Protein AF-A0A7S2KUN4-F1 (afdb_monomer_lite)

Sequence (134 aa):
MDRGLGSWAGMKSATEQLDQNDPHFRQQDFVPSHGACYWVCAYANCQHAVSAAVTKDPTETSFYRAISLSEGTVSVVDSGGVCFTRVWCCFEIYTSLMDQAPKRGYKYDVYTARSSMFGPAIGLVDGLSVYDQR

Organism: NCBI:txid1333877

Radius of gyration: 17.91 Å; chains: 1; bounding box: 51×46×32 Å

Secondary structure (DSSP, 8-state):
--------TT---HHHHHTTS-TT--S-SS---TTPPEEE-SS-S-GGGHHHH--SSGGGSHHHHHHHHSSEEEEE--TT-GGGGSHHHHHHHHIIIIIIHHHH--EEEEEEE-SSTTPPEEEE-SS--TT---

Structure (mmCIF, N/CA/C/O backbone):
data_AF-A0A7S2KUN4-F1
#
_entry.id   AF-A0A7S2KUN4-F1
#
loop_
_atom_site.group_PDB
_atom_site.id
_atom_site.type_symbol
_atom_site.label_atom_id
_atom_site.label_alt_id
_atom_site.label_comp_id
_atom_site.label_asym_id
_atom_site.label_entity_id
_atom_site.label_seq_id
_atom_site.pdbx_PDB_ins_code
_atom_site.Cartn_x
_atom_site.Cartn_y
_atom_site.Cartn_z
_atom_site.occupancy
_atom_site.B_iso_or_equiv
_atom_site.auth_seq_id
_atom_site.auth_comp_id
_atom_site.auth_asym_id
_atom_site.auth_atom_id
_atom_site.pdbx_PDB_model_num
ATOM 1 N N . MET A 1 1 ? 40.771 -21.416 17.721 1.00 37.28 1 MET A N 1
ATOM 2 C CA . MET A 1 1 ? 40.581 -21.205 16.269 1.00 37.28 1 MET A CA 1
ATOM 3 C C . MET A 1 1 ? 39.433 -20.226 16.116 1.00 37.28 1 MET A C 1
ATOM 5 O O . MET A 1 1 ? 38.283 -20.634 15.995 1.00 37.28 1 MET A O 1
ATOM 9 N N . ASP A 1 2 ? 39.766 -18.944 16.246 1.00 30.95 2 ASP A N 1
ATOM 10 C CA . ASP A 1 2 ? 38.830 -17.824 16.196 1.00 30.95 2 ASP A CA 1
ATOM 11 C C . ASP A 1 2 ? 38.357 -17.597 14.761 1.00 30.95 2 ASP A C 1
ATOM 13 O O . ASP A 1 2 ? 39.164 -17.370 13.859 1.00 30.95 2 ASP A O 1
ATOM 17 N N . ARG A 1 3 ? 37.042 -17.659 14.537 1.00 38.00 3 ARG A N 1
ATOM 18 C CA . ARG A 1 3 ? 36.438 -17.132 13.311 1.00 38.00 3 ARG A CA 1
ATOM 19 C C . ARG A 1 3 ? 36.187 -15.652 13.551 1.00 38.00 3 ARG A C 1
ATOM 21 O O . ARG A 1 3 ? 35.365 -15.296 14.390 1.00 38.00 3 ARG A O 1
ATOM 28 N N . GLY A 1 4 ? 36.954 -14.822 12.849 1.00 35.25 4 GLY A N 1
ATOM 29 C CA . GLY A 1 4 ? 36.946 -13.373 12.980 1.00 35.25 4 GLY A CA 1
ATOM 30 C C . GLY A 1 4 ? 35.540 -12.787 12.898 1.00 35.25 4 GLY A C 1
ATOM 31 O O . GLY A 1 4 ? 34.849 -12.922 11.890 1.00 35.25 4 GLY A O 1
ATOM 32 N N . LEU A 1 5 ? 35.155 -12.101 13.972 1.00 40.25 5 LEU A N 1
ATOM 33 C CA . LEU A 1 5 ? 34.113 -11.086 13.968 1.00 40.25 5 LEU A CA 1
ATOM 34 C C . LEU A 1 5 ? 34.586 -9.967 13.034 1.00 40.25 5 LEU A C 1
ATOM 36 O O . LEU A 1 5 ? 35.360 -9.096 13.428 1.00 40.25 5 LEU A O 1
ATOM 40 N N . GLY A 1 6 ? 34.181 -10.047 11.767 1.00 40.28 6 GLY A N 1
ATOM 41 C CA . GLY A 1 6 ? 34.378 -8.976 10.801 1.00 40.28 6 GLY A CA 1
ATOM 42 C C . GLY A 1 6 ? 33.767 -7.691 11.349 1.00 40.28 6 GLY A C 1
ATOM 43 O O . GLY A 1 6 ? 32.596 -7.659 11.718 1.00 40.28 6 GLY A O 1
ATOM 44 N N . SER A 1 7 ? 34.596 -6.659 11.457 1.00 44.69 7 SER A N 1
ATOM 45 C CA . SER A 1 7 ? 34.220 -5.318 11.889 1.00 44.69 7 SER A CA 1
ATOM 46 C C . SER A 1 7 ? 33.064 -4.777 11.041 1.00 44.69 7 SER A C 1
ATOM 48 O O . SER A 1 7 ? 33.206 -4.585 9.836 1.00 44.69 7 SER A O 1
ATOM 50 N N . TRP A 1 8 ? 31.931 -4.489 11.684 1.00 42.84 8 TRP A N 1
ATOM 51 C CA . TRP A 1 8 ? 30.780 -3.804 11.080 1.00 42.84 8 TRP A CA 1
ATOM 52 C C . TRP A 1 8 ? 31.001 -2.284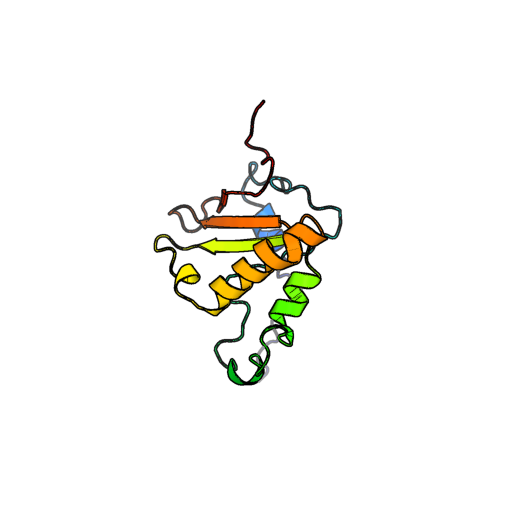 10.961 1.00 42.84 8 TRP A C 1
ATOM 54 O O . TRP A 1 8 ? 30.124 -1.565 10.494 1.00 42.84 8 TRP A O 1
ATOM 64 N N . ALA A 1 9 ? 32.177 -1.776 11.349 1.00 44.19 9 ALA A N 1
ATOM 65 C CA . ALA A 1 9 ? 32.459 -0.343 11.458 1.00 44.19 9 ALA A CA 1
ATOM 66 C C . ALA A 1 9 ? 32.596 0.398 10.110 1.00 44.19 9 ALA A C 1
ATOM 68 O O . ALA A 1 9 ? 32.830 1.602 10.105 1.00 44.19 9 ALA A O 1
ATOM 69 N N . GLY A 1 10 ? 32.477 -0.299 8.974 1.00 43.44 10 GLY A N 1
ATOM 70 C CA . GLY A 1 10 ? 32.593 0.287 7.632 1.00 43.44 10 GLY A CA 1
ATOM 71 C C . GLY A 1 10 ? 31.384 0.060 6.723 1.00 43.44 10 GLY A C 1
ATOM 72 O O . GLY A 1 10 ? 31.431 0.430 5.550 1.00 43.44 10 GLY A O 1
ATOM 73 N N . MET A 1 11 ? 30.314 -0.565 7.223 1.00 34.88 11 MET A N 1
ATOM 74 C CA . MET A 1 11 ? 29.124 -0.827 6.420 1.00 34.88 11 MET A CA 1
ATOM 75 C C . MET A 1 11 ? 28.242 0.422 6.442 1.00 34.88 11 MET A C 1
ATOM 77 O O . MET A 1 11 ? 27.449 0.622 7.359 1.00 34.88 11 MET A O 1
ATOM 81 N N . LYS A 1 12 ? 28.449 1.293 5.448 1.00 38.53 12 LYS A N 1
ATOM 82 C CA . LYS A 1 12 ? 27.579 2.443 5.176 1.00 38.53 12 LYS A CA 1
ATOM 83 C C . LYS A 1 12 ? 26.126 1.976 5.174 1.00 38.53 12 LYS A C 1
ATOM 85 O O . LYS A 1 12 ? 25.828 0.904 4.639 1.00 38.53 12 LYS A O 1
ATOM 90 N N . SER A 1 13 ? 25.239 2.760 5.783 1.00 43.97 13 SER A N 1
ATOM 91 C CA . SER A 1 13 ? 23.810 2.431 5.784 1.00 43.97 13 SER A CA 1
ATOM 92 C C . SER A 1 13 ? 23.318 2.243 4.342 1.00 43.97 13 SER A C 1
ATOM 94 O O . SER A 1 13 ? 23.860 2.858 3.422 1.00 43.97 13 SER A O 1
ATOM 96 N N . ALA A 1 14 ? 22.291 1.416 4.120 1.00 38.47 14 ALA A N 1
ATOM 97 C CA . ALA A 1 14 ? 21.720 1.230 2.779 1.00 38.47 14 ALA A CA 1
ATOM 98 C C . ALA A 1 14 ? 21.353 2.577 2.116 1.00 38.47 14 ALA A C 1
ATOM 100 O O . ALA A 1 14 ? 21.496 2.745 0.910 1.00 38.47 14 ALA A O 1
ATOM 101 N N . THR A 1 15 ? 20.993 3.570 2.931 1.00 40.06 15 THR A N 1
ATOM 102 C CA . THR A 1 15 ? 20.795 4.978 2.567 1.00 40.06 15 THR A CA 1
ATOM 103 C C . THR A 1 15 ? 22.051 5.681 2.037 1.00 40.06 15 THR A C 1
ATOM 105 O O . THR A 1 15 ? 21.972 6.385 1.040 1.00 40.06 15 THR A O 1
ATOM 108 N N . GLU A 1 16 ? 23.224 5.473 2.637 1.00 38.66 16 GLU A N 1
ATOM 109 C CA . GLU A 1 16 ? 24.489 6.105 2.214 1.00 38.66 16 GLU A CA 1
ATOM 110 C C . GLU A 1 16 ? 25.111 5.481 0.955 1.00 38.66 16 GLU A C 1
ATOM 112 O O . GLU A 1 16 ? 25.973 6.099 0.323 1.00 38.66 16 GLU A O 1
ATOM 117 N N . GLN A 1 17 ? 24.746 4.242 0.614 1.00 38.16 17 GLN A N 1
ATOM 118 C CA . GLN A 1 17 ? 25.213 3.586 -0.614 1.00 38.16 17 GLN A CA 1
ATOM 119 C C . GLN A 1 17 ? 24.410 4.021 -1.846 1.00 38.16 17 GLN A C 1
ATOM 121 O O . GLN A 1 17 ? 24.961 4.046 -2.946 1.00 38.16 17 GLN A O 1
ATOM 126 N N . LEU A 1 18 ? 23.144 4.404 -1.660 1.00 39.81 18 LEU A N 1
ATOM 127 C CA . LEU A 1 18 ? 22.279 4.919 -2.725 1.00 39.81 18 LEU A CA 1
ATOM 128 C C . LEU A 1 18 ? 22.633 6.363 -3.124 1.00 39.81 18 LEU A C 1
ATOM 130 O O . LEU A 1 18 ? 22.496 6.723 -4.287 1.00 39.81 18 LEU A O 1
ATOM 134 N N . ASP A 1 19 ? 23.166 7.155 -2.192 1.00 44.00 19 ASP A N 1
ATOM 135 C CA . ASP A 1 19 ? 23.452 8.589 -2.371 1.00 44.00 19 ASP A CA 1
ATOM 136 C C . ASP A 1 19 ? 24.696 8.885 -3.243 1.00 44.00 19 ASP A C 1
ATOM 138 O O . ASP A 1 19 ? 24.883 9.988 -3.747 1.00 44.00 19 ASP A O 1
ATOM 142 N N . GLN A 1 20 ? 25.591 7.906 -3.436 1.00 41.00 20 GLN A N 1
ATOM 143 C CA . GLN A 1 20 ? 26.923 8.147 -4.019 1.00 41.00 20 GLN A CA 1
ATOM 144 C C . GLN A 1 20 ? 27.027 7.993 -5.545 1.00 41.00 20 GLN A C 1
ATOM 146 O O . GLN A 1 20 ? 28.075 8.334 -6.088 1.00 41.00 20 GLN A O 1
ATOM 151 N N . ASN A 1 21 ? 25.997 7.504 -6.249 1.00 38.56 21 ASN A N 1
ATOM 152 C CA . ASN A 1 21 ? 26.135 7.108 -7.662 1.00 38.56 21 ASN A CA 1
ATOM 153 C C . ASN A 1 21 ? 25.170 7.772 -8.663 1.00 38.56 21 ASN A C 1
ATOM 155 O O . ASN A 1 21 ? 25.189 7.381 -9.828 1.00 38.56 21 ASN A O 1
ATOM 159 N N . ASP A 1 22 ? 24.384 8.789 -8.287 1.00 40.81 22 ASP A N 1
ATOM 160 C CA . ASP A 1 22 ? 23.577 9.529 -9.271 1.00 40.81 22 ASP A CA 1
ATOM 161 C C . ASP A 1 22 ? 23.411 11.022 -8.918 1.00 40.81 22 ASP A C 1
ATOM 163 O O . ASP A 1 22 ? 22.753 11.347 -7.930 1.00 40.81 22 ASP A O 1
ATOM 167 N N . PRO A 1 23 ? 23.942 11.965 -9.723 1.00 40.88 23 PRO A N 1
ATOM 168 C CA . PRO A 1 23 ? 23.678 13.392 -9.539 1.00 40.88 23 PRO A CA 1
ATOM 169 C C . PRO A 1 23 ? 22.203 13.796 -9.761 1.00 40.88 23 PRO A C 1
ATOM 171 O O . PRO A 1 23 ? 21.863 14.947 -9.480 1.00 40.88 23 PRO A O 1
ATOM 174 N N . HIS A 1 24 ? 21.333 12.894 -10.240 1.00 42.38 24 HIS A N 1
ATOM 175 C CA . HIS A 1 24 ? 19.887 13.114 -10.383 1.00 42.38 24 HIS A CA 1
ATOM 176 C C . HIS A 1 24 ? 19.062 12.626 -9.191 1.00 42.38 24 HIS A C 1
ATOM 178 O O . HIS A 1 24 ? 17.926 13.066 -9.042 1.00 42.38 24 HIS A O 1
ATOM 184 N N . PHE A 1 25 ? 19.615 11.788 -8.310 1.00 45.47 25 PHE A N 1
ATOM 185 C CA . PHE A 1 25 ? 18.935 11.376 -7.083 1.00 45.47 25 PHE A CA 1
ATOM 186 C C . PHE A 1 25 ? 19.257 12.358 -5.951 1.00 45.47 25 PHE A C 1
ATOM 188 O O . PHE A 1 25 ? 19.891 12.028 -4.954 1.00 45.47 25 PHE A O 1
ATOM 195 N N . ARG A 1 26 ? 18.841 13.620 -6.100 1.00 39.94 26 ARG A N 1
ATOM 196 C CA . ARG A 1 26 ? 18.783 14.525 -4.947 1.00 39.94 26 ARG A CA 1
ATOM 197 C C . ARG A 1 26 ? 17.502 14.225 -4.192 1.00 39.94 26 ARG A C 1
ATOM 199 O O . ARG A 1 26 ? 16.468 14.695 -4.630 1.00 39.94 26 ARG A O 1
ATOM 206 N N . GLN A 1 27 ? 17.619 13.464 -3.104 1.00 42.19 27 GLN A N 1
ATOM 207 C CA . GLN A 1 27 ? 16.878 13.413 -1.822 1.00 42.19 27 GLN A CA 1
ATOM 208 C C . GLN A 1 27 ? 15.495 14.106 -1.625 1.00 42.19 27 GLN A C 1
ATOM 210 O O . GLN A 1 27 ? 15.061 14.242 -0.485 1.00 42.19 27 GLN A O 1
ATOM 215 N N . GLN A 1 28 ? 14.790 14.576 -2.652 1.00 42.97 28 GLN A N 1
ATOM 216 C CA . GLN A 1 28 ? 13.654 15.498 -2.553 1.00 42.97 28 GLN A CA 1
ATOM 217 C C . GLN A 1 28 ? 12.616 15.316 -3.673 1.00 42.97 28 GLN A C 1
ATOM 219 O O . GLN A 1 28 ? 11.881 16.251 -3.971 1.00 42.97 28 GLN A O 1
ATOM 224 N N . ASP A 1 29 ? 12.476 14.120 -4.254 1.00 48.12 29 ASP A N 1
ATOM 225 C CA . ASP A 1 29 ? 11.301 13.803 -5.097 1.00 48.12 29 ASP A CA 1
ATOM 226 C C . ASP A 1 29 ? 9.995 13.782 -4.272 1.00 48.12 29 ASP A C 1
ATOM 228 O O . ASP A 1 29 ? 8.891 13.925 -4.796 1.00 48.12 29 ASP A O 1
ATOM 232 N N . PHE A 1 30 ? 10.158 13.663 -2.954 1.00 46.09 30 PHE A N 1
ATOM 233 C CA . PHE A 1 30 ? 9.176 13.827 -1.902 1.00 46.09 30 PHE A CA 1
ATOM 234 C C . PHE A 1 30 ? 9.818 14.770 -0.870 1.00 46.09 30 PHE A C 1
ATOM 236 O O . PHE A 1 30 ? 10.963 14.534 -0.485 1.00 46.09 30 PHE A O 1
ATOM 243 N N . VAL A 1 31 ? 9.155 15.849 -0.437 1.00 45.69 31 VAL A N 1
ATOM 244 C CA . VAL A 1 31 ? 9.635 16.655 0.704 1.00 45.69 31 VAL A CA 1
ATOM 245 C C . VAL A 1 31 ? 8.866 16.183 1.934 1.00 45.69 31 VAL A C 1
ATOM 247 O O . VAL A 1 31 ? 7.819 16.754 2.248 1.00 45.69 31 VAL A O 1
ATOM 250 N N . PRO A 1 32 ? 9.323 15.118 2.619 1.00 47.19 32 PRO A N 1
ATOM 251 C CA . PRO A 1 32 ? 8.746 14.766 3.897 1.00 47.19 32 PRO A CA 1
ATOM 252 C C . PRO A 1 32 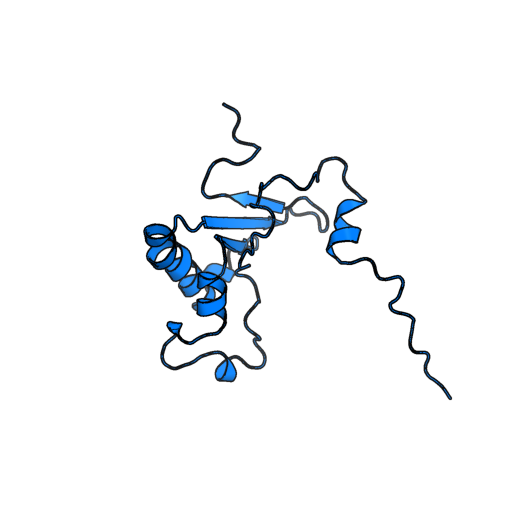? 8.923 15.955 4.837 1.00 47.19 32 PRO A C 1
ATOM 254 O O . PRO A 1 32 ? 9.964 16.622 4.824 1.00 47.19 32 PRO A O 1
ATOM 257 N N . SER A 1 33 ? 7.934 16.206 5.695 1.00 48.44 33 SER A N 1
ATOM 258 C CA . SER A 1 33 ? 8.218 16.986 6.897 1.00 48.44 33 SER A CA 1
ATOM 259 C C . SER A 1 33 ? 9.426 16.323 7.585 1.00 48.44 33 SER A C 1
ATOM 261 O O . SER A 1 33 ? 9.536 15.094 7.567 1.00 48.44 33 SER A O 1
ATOM 263 N N . HIS A 1 34 ? 10.410 17.081 8.080 1.00 41.53 34 HIS A N 1
ATOM 264 C CA . HIS A 1 34 ? 11.583 16.482 8.732 1.00 41.53 34 HIS A CA 1
ATOM 265 C C . HIS A 1 34 ? 11.114 15.505 9.834 1.00 41.53 34 HIS A C 1
ATOM 267 O O . HIS A 1 34 ? 10.662 15.950 10.886 1.00 41.53 34 HIS A O 1
ATOM 273 N N . GLY A 1 35 ? 11.197 14.189 9.583 1.00 53.66 35 GLY A N 1
ATOM 274 C CA . GLY A 1 35 ? 10.665 13.145 10.472 1.00 53.66 35 GLY A CA 1
ATOM 275 C C . GLY A 1 35 ? 9.475 12.316 9.954 1.00 53.66 35 GLY A C 1
ATOM 276 O O . GLY A 1 35 ? 8.947 11.519 10.727 1.00 53.66 35 GLY A O 1
ATOM 277 N N . ALA A 1 36 ? 9.054 12.450 8.692 1.00 62.00 36 ALA A N 1
ATOM 278 C CA . ALA A 1 36 ? 7.958 11.647 8.143 1.00 62.00 36 ALA A CA 1
ATOM 279 C C . ALA A 1 36 ? 8.291 10.148 8.045 1.00 62.00 36 ALA A C 1
ATOM 281 O O . ALA A 1 36 ? 9.254 9.748 7.386 1.00 62.00 36 ALA A O 1
ATOM 282 N N . CYS A 1 37 ? 7.442 9.304 8.632 1.00 76.06 37 CYS A N 1
ATOM 283 C CA . CYS A 1 37 ? 7.516 7.850 8.491 1.00 76.06 37 CYS A CA 1
ATOM 284 C C . CYS A 1 37 ? 6.496 7.372 7.452 1.00 76.06 37 CYS A C 1
ATOM 286 O O . CYS A 1 37 ? 5.297 7.584 7.628 1.00 76.06 37 CYS A O 1
ATOM 288 N N . TYR A 1 38 ? 6.951 6.670 6.414 1.00 83.19 38 TYR A N 1
ATOM 289 C CA . TYR A 1 38 ? 6.083 6.016 5.429 1.00 83.19 38 TYR A CA 1
ATOM 290 C C . TYR A 1 38 ? 5.978 4.522 5.701 1.00 83.19 38 TYR A C 1
ATOM 292 O O . TYR A 1 38 ? 6.956 3.878 6.084 1.00 83.19 38 TYR A O 1
ATOM 300 N N . TRP A 1 39 ? 4.789 3.971 5.481 1.00 88.44 39 TRP A N 1
ATOM 301 C CA . TRP A 1 39 ? 4.581 2.531 5.464 1.00 88.44 39 TRP A CA 1
ATOM 302 C C . TRP A 1 39 ? 4.811 1.998 4.048 1.00 88.44 39 TRP A C 1
ATOM 304 O O . TRP A 1 39 ? 4.195 2.485 3.106 1.00 88.44 39 TRP A O 1
ATOM 314 N N . VAL A 1 40 ? 5.680 1.002 3.868 1.00 86.50 40 VAL A N 1
ATOM 315 C CA . VAL A 1 40 ? 5.944 0.413 2.543 1.00 86.50 40 VAL A CA 1
ATOM 316 C C . VAL A 1 40 ? 5.230 -0.938 2.428 1.00 86.50 40 VAL A C 1
ATOM 318 O O . VAL A 1 40 ? 5.626 -1.921 3.053 1.00 86.50 40 VAL A O 1
ATOM 321 N N . CYS A 1 41 ? 4.189 -0.980 1.591 1.00 69.06 41 CYS A N 1
ATOM 322 C CA . CYS A 1 41 ? 3.230 -2.074 1.368 1.00 69.06 41 CYS A CA 1
ATOM 323 C C . CYS A 1 41 ? 3.804 -3.239 0.532 1.00 69.06 41 CYS A C 1
ATOM 325 O O . CYS A 1 41 ? 3.136 -3.899 -0.264 1.00 69.06 41 CYS A O 1
ATOM 327 N N . ALA A 1 42 ? 5.077 -3.562 0.707 1.00 55.50 42 ALA A N 1
ATOM 328 C CA . ALA A 1 42 ? 5.659 -4.728 0.070 1.00 55.50 42 ALA A CA 1
ATOM 329 C C . ALA A 1 42 ? 6.527 -5.453 1.092 1.00 55.50 42 ALA A C 1
ATOM 331 O O . ALA A 1 42 ? 7.570 -4.960 1.500 1.00 55.50 42 ALA A O 1
ATOM 332 N N . TYR A 1 43 ? 6.089 -6.649 1.490 1.00 55.66 43 TYR A N 1
ATOM 333 C CA . TYR A 1 43 ? 6.876 -7.628 2.257 1.00 55.66 43 TYR A CA 1
ATOM 334 C C . TYR A 1 43 ? 6.997 -7.430 3.779 1.00 55.66 43 TYR A C 1
ATOM 336 O O . TYR A 1 43 ? 7.607 -8.276 4.429 1.00 55.66 43 TYR A O 1
ATOM 344 N N . ALA A 1 44 ? 6.383 -6.408 4.380 1.00 52.62 44 ALA A N 1
ATOM 345 C CA . ALA A 1 44 ? 6.590 -6.104 5.803 1.00 52.62 44 ALA A CA 1
ATOM 346 C C . ALA A 1 44 ? 5.965 -7.112 6.794 1.00 52.62 44 ALA A C 1
ATOM 348 O O . ALA A 1 44 ? 6.374 -7.161 7.955 1.00 52.62 44 ALA A O 1
ATOM 349 N N . ASN A 1 45 ? 5.014 -7.953 6.367 1.00 59.28 45 ASN A N 1
ATOM 350 C CA . ASN A 1 45 ? 4.531 -9.038 7.220 1.00 59.28 45 ASN A CA 1
ATOM 351 C C . ASN A 1 45 ? 5.443 -10.269 7.087 1.00 59.28 45 ASN A C 1
ATOM 353 O O . ASN A 1 45 ? 5.592 -10.814 5.986 1.00 59.28 45 ASN A O 1
ATOM 357 N N . CYS A 1 46 ? 6.020 -10.723 8.204 1.00 63.78 46 CYS A N 1
ATOM 358 C CA . CYS A 1 46 ? 6.878 -11.904 8.264 1.00 63.78 46 CYS A CA 1
ATOM 359 C C . CYS A 1 46 ? 6.103 -13.143 7.792 1.00 63.78 46 CYS A C 1
ATOM 361 O O . CYS A 1 46 ? 5.345 -13.753 8.547 1.00 63.78 46 CYS A O 1
ATOM 363 N N . GLN A 1 47 ? 6.312 -13.541 6.532 1.00 61.03 47 GLN A N 1
ATOM 364 C CA . GLN A 1 47 ? 5.593 -14.671 5.931 1.00 61.03 47 GLN A CA 1
ATOM 365 C C . GLN A 1 47 ? 5.904 -16.007 6.626 1.00 61.03 47 GLN A C 1
ATOM 367 O O . GLN A 1 47 ? 5.133 -16.955 6.522 1.00 61.03 47 GLN A O 1
ATOM 372 N N . HIS A 1 48 ? 7.000 -16.069 7.385 1.00 62.28 48 HIS A N 1
ATOM 373 C CA . HIS A 1 48 ? 7.384 -17.236 8.178 1.00 62.28 48 HIS A CA 1
ATOM 374 C C . HIS A 1 48 ? 6.596 -17.373 9.493 1.00 62.28 48 HIS A C 1
ATOM 376 O O . HIS A 1 48 ? 6.659 -18.427 10.119 1.00 62.28 48 HIS A O 1
ATOM 382 N N . ALA A 1 49 ? 5.856 -16.338 9.914 1.00 66.88 49 ALA A N 1
ATOM 383 C CA . ALA A 1 49 ? 5.113 -16.313 11.178 1.00 66.88 49 ALA A CA 1
ATOM 384 C C . ALA A 1 49 ? 3.761 -15.576 11.064 1.00 66.88 49 ALA A C 1
ATOM 386 O O . ALA A 1 49 ? 3.319 -14.924 12.008 1.00 66.88 49 ALA A O 1
ATOM 387 N N . VAL A 1 50 ? 3.083 -15.687 9.913 1.00 67.19 50 VAL A N 1
ATOM 388 C CA . VAL A 1 50 ? 1.818 -14.976 9.625 1.00 67.19 50 VAL A CA 1
ATOM 389 C C . VAL A 1 50 ? 0.759 -15.215 10.701 1.00 67.19 50 VAL A C 1
ATOM 391 O O . VAL A 1 50 ? 0.073 -14.281 11.099 1.00 67.19 50 VAL A O 1
ATOM 394 N N . SER A 1 51 ? 0.657 -16.439 11.226 1.00 67.94 51 SER A N 1
ATOM 395 C CA . SER A 1 51 ? -0.321 -16.791 12.263 1.00 67.94 51 SER A CA 1
ATOM 396 C C . SER A 1 51 ? -0.100 -16.071 13.596 1.00 67.94 51 SER A C 1
ATOM 398 O O . SER A 1 51 ? -1.030 -15.981 14.386 1.00 67.94 51 SER A O 1
ATOM 400 N N . ALA A 1 52 ? 1.113 -15.575 13.862 1.00 67.94 52 ALA A N 1
ATOM 401 C CA . ALA A 1 52 ? 1.417 -14.778 15.050 1.00 67.94 52 ALA A CA 1
ATOM 402 C C . ALA A 1 52 ? 1.176 -13.274 14.828 1.00 67.94 52 ALA A C 1
ATOM 404 O O . ALA A 1 52 ? 1.059 -12.525 15.793 1.00 67.94 52 ALA A O 1
ATOM 405 N N . ALA A 1 53 ? 1.114 -12.834 13.568 1.00 65.81 53 ALA A N 1
ATOM 406 C CA . ALA A 1 53 ? 0.919 -11.436 13.187 1.00 65.81 53 ALA A CA 1
ATOM 407 C C . ALA A 1 53 ? -0.532 -11.105 12.793 1.00 65.81 53 ALA A C 1
ATOM 409 O O . ALA A 1 53 ? -0.894 -9.932 12.735 1.00 65.81 53 ALA A O 1
ATOM 410 N N . VAL A 1 54 ? -1.348 -12.123 12.503 1.00 73.31 54 VAL A N 1
ATOM 411 C CA . VAL A 1 54 ? -2.743 -11.986 12.070 1.00 73.31 54 VAL A CA 1
ATOM 412 C C . VAL A 1 54 ? -3.682 -12.404 13.198 1.00 73.31 54 VAL A C 1
ATOM 414 O O . VAL A 1 54 ? -3.698 -13.556 13.627 1.00 73.31 54 VAL A O 1
ATOM 417 N N . THR A 1 55 ? -4.481 -11.451 13.657 1.00 76.94 55 THR A N 1
ATOM 418 C CA . THR A 1 55 ? -5.516 -11.600 14.686 1.00 76.94 55 THR A CA 1
ATOM 419 C C . THR A 1 55 ? -6.895 -11.800 14.050 1.00 76.94 55 THR A C 1
ATOM 421 O O . THR A 1 55 ? -7.060 -11.729 12.830 1.00 76.94 55 THR A O 1
ATOM 424 N N . LYS A 1 56 ? -7.916 -12.071 14.877 1.00 82.94 56 LYS A N 1
ATOM 425 C CA . LYS A 1 56 ? -9.310 -12.187 14.413 1.00 82.94 56 LYS A CA 1
ATOM 426 C C . LYS A 1 56 ? -9.839 -10.859 13.864 1.00 82.94 56 LYS A C 1
ATOM 428 O O . LYS A 1 56 ? -10.620 -10.869 12.916 1.00 82.94 56 LYS A O 1
ATOM 433 N N . ASP A 1 57 ? -9.420 -9.748 14.463 1.00 86.62 57 ASP A N 1
ATOM 434 C CA . ASP A 1 57 ? -9.691 -8.400 13.978 1.00 86.62 57 ASP A CA 1
ATOM 435 C C . ASP A 1 57 ? -8.432 -7.835 13.291 1.00 86.62 57 ASP A C 1
ATOM 437 O O . ASP A 1 57 ? -7.436 -7.581 13.974 1.00 86.62 57 ASP A O 1
ATOM 441 N N . PRO A 1 58 ? -8.448 -7.612 11.962 1.00 83.25 58 PRO A N 1
ATOM 442 C CA . PRO A 1 58 ? -7.315 -7.059 11.217 1.00 83.25 58 PRO A CA 1
ATOM 443 C C . PRO A 1 58 ? -6.808 -5.700 11.725 1.00 83.25 58 PRO A C 1
ATOM 445 O O . PRO A 1 58 ? -5.657 -5.348 11.463 1.00 83.25 58 PRO A O 1
ATOM 448 N N . THR A 1 59 ? -7.627 -4.937 12.454 1.00 85.75 59 THR A N 1
ATOM 449 C CA . THR A 1 59 ? -7.234 -3.636 13.018 1.00 85.75 59 THR A CA 1
ATOM 450 C C . THR A 1 59 ? -6.316 -3.756 14.239 1.00 85.75 59 THR A C 1
ATOM 452 O O . THR A 1 59 ? -5.630 -2.802 14.600 1.00 85.75 59 THR A O 1
ATOM 455 N N . GLU A 1 60 ? -6.222 -4.942 14.846 1.00 86.00 60 GLU A N 1
ATOM 456 C CA . GLU A 1 60 ? -5.312 -5.223 15.967 1.00 86.00 60 GLU A CA 1
ATOM 457 C C . GLU A 1 60 ? -3.896 -5.601 15.503 1.00 86.00 60 GLU A C 1
ATOM 459 O O . GLU A 1 60 ? -2.986 -5.799 16.312 1.00 86.00 60 GLU A O 1
ATOM 464 N N . THR A 1 61 ? -3.691 -5.716 14.193 1.00 83.31 61 THR A N 1
ATOM 465 C CA . THR A 1 61 ? -2.414 -6.132 13.617 1.00 83.31 61 THR A CA 1
ATOM 466 C C . THR A 1 61 ? -1.359 -5.028 13.704 1.00 83.31 61 THR A C 1
ATOM 468 O O . THR A 1 61 ? -1.642 -3.825 13.717 1.00 83.31 61 THR A O 1
ATOM 471 N N . SER A 1 62 ? -0.088 -5.432 13.725 1.00 81.56 62 SER A N 1
ATOM 472 C CA . SER A 1 62 ? 1.038 -4.495 13.795 1.00 81.56 62 SER A CA 1
ATOM 473 C C . SER A 1 62 ? 1.126 -3.572 12.577 1.00 81.56 62 SER A C 1
ATOM 475 O O . SER A 1 62 ? 1.517 -2.415 12.727 1.00 81.56 62 SER A O 1
ATOM 477 N N . PHE A 1 63 ? 0.735 -4.048 11.392 1.00 82.25 63 PHE A N 1
ATOM 478 C CA . PHE A 1 63 ? 0.750 -3.246 10.168 1.00 82.25 63 PHE A CA 1
ATOM 479 C C . PHE A 1 63 ? -0.375 -2.206 10.141 1.00 82.25 63 PHE A C 1
ATOM 481 O O . PHE A 1 63 ? -0.114 -1.074 9.748 1.00 82.25 63 PHE A O 1
ATOM 488 N N . TYR A 1 64 ? -1.576 -2.512 10.649 1.00 87.44 64 TYR A N 1
ATOM 489 C CA . TYR A 1 64 ? -2.623 -1.493 10.811 1.00 87.44 64 TYR A CA 1
ATOM 490 C C . TYR A 1 64 ? -2.149 -0.359 11.730 1.00 87.44 64 TYR A C 1
ATOM 492 O O . TYR A 1 64 ? -2.280 0.826 11.413 1.00 87.44 64 TYR A O 1
ATOM 500 N N . ARG A 1 65 ? -1.503 -0.718 12.848 1.00 87.25 65 ARG A N 1
ATOM 501 C CA . ARG A 1 65 ? -0.891 0.267 13.744 1.00 87.25 65 ARG A CA 1
ATOM 502 C C . ARG A 1 65 ? 0.210 1.066 13.045 1.00 87.25 65 ARG A C 1
ATOM 504 O O . ARG A 1 65 ? 0.250 2.282 13.214 1.00 87.25 65 ARG A O 1
ATOM 511 N N . ALA A 1 66 ? 1.083 0.424 12.274 1.00 87.19 66 ALA A N 1
ATOM 512 C CA . ALA A 1 66 ? 2.141 1.117 11.543 1.00 87.19 66 ALA A CA 1
ATOM 513 C C . ALA A 1 66 ? 1.563 2.132 10.545 1.00 87.19 66 ALA A C 1
ATOM 515 O O . ALA A 1 66 ? 1.940 3.299 10.597 1.00 87.19 66 ALA A O 1
ATOM 516 N N . ILE A 1 67 ? 0.564 1.730 9.753 1.00 89.50 67 ILE A N 1
ATOM 517 C CA . ILE A 1 67 ? -0.170 2.616 8.841 1.00 89.50 67 ILE A CA 1
ATOM 518 C C . ILE A 1 67 ? -0.732 3.825 9.594 1.00 89.50 67 ILE A C 1
ATOM 520 O O . ILE A 1 67 ? -0.513 4.952 9.164 1.00 89.50 67 ILE A O 1
ATOM 524 N N . SER A 1 68 ? -1.367 3.622 10.753 1.00 88.12 68 SER A N 1
ATOM 525 C CA . SER A 1 68 ? -1.945 4.721 11.546 1.00 88.12 68 SER A CA 1
ATOM 526 C C . SER A 1 68 ? -0.917 5.725 12.095 1.00 88.12 68 SER A C 1
ATOM 528 O O . SER A 1 68 ? -1.260 6.871 12.393 1.00 88.12 68 SER A O 1
ATOM 530 N N . LEU A 1 69 ? 0.341 5.306 12.255 1.00 87.56 69 LEU A N 1
ATOM 531 C CA . LEU A 1 69 ? 1.430 6.150 12.754 1.00 87.56 69 LEU A CA 1
ATOM 532 C C . LEU A 1 69 ? 2.208 6.837 11.626 1.00 87.56 69 LEU A C 1
ATOM 534 O O . LEU A 1 69 ? 2.905 7.815 11.885 1.00 87.56 69 LEU A O 1
ATOM 538 N N . SER A 1 70 ? 2.088 6.335 10.400 1.00 89.31 70 SER A N 1
ATOM 539 C CA . SER A 1 70 ? 2.734 6.888 9.216 1.00 89.31 70 SER A CA 1
ATOM 540 C C . SER A 1 70 ? 2.027 8.141 8.682 1.00 89.31 70 SER A C 1
ATOM 542 O O . SER A 1 70 ? 0.900 8.459 9.063 1.00 89.31 70 SER A O 1
ATOM 544 N N . GLU A 1 71 ? 2.697 8.859 7.783 1.00 87.19 71 GLU A N 1
ATOM 545 C CA . GLU A 1 71 ? 2.098 9.960 7.008 1.00 87.19 71 GLU A CA 1
ATOM 546 C C . GLU A 1 71 ? 1.422 9.467 5.720 1.00 87.19 71 GLU A C 1
ATOM 548 O O . GLU A 1 71 ? 0.453 10.061 5.241 1.00 87.19 71 GLU A O 1
ATOM 553 N N . GLY A 1 72 ? 1.914 8.356 5.178 1.00 89.50 72 GLY A N 1
ATOM 554 C CA . GLY A 1 72 ? 1.400 7.757 3.961 1.00 89.50 72 GLY A CA 1
ATOM 555 C C . GLY A 1 72 ? 1.855 6.314 3.784 1.00 89.50 72 GLY A C 1
ATOM 556 O O . GLY A 1 72 ? 2.721 5.810 4.508 1.00 89.50 72 GLY A O 1
ATOM 557 N N . THR A 1 73 ? 1.255 5.650 2.804 1.00 91.19 73 THR A N 1
ATOM 558 C CA . THR A 1 73 ? 1.593 4.293 2.380 1.00 91.19 73 THR A CA 1
ATOM 559 C C . THR A 1 73 ? 2.146 4.306 0.962 1.00 91.19 73 THR A C 1
ATOM 561 O O . THR A 1 73 ? 1.594 4.959 0.085 1.00 91.19 73 THR A O 1
ATOM 564 N N . VAL A 1 74 ? 3.204 3.534 0.734 1.00 90.94 74 VAL A N 1
ATOM 565 C CA . VAL A 1 74 ? 3.821 3.326 -0.574 1.00 90.94 74 VAL A CA 1
ATOM 566 C C . VAL A 1 74 ? 3.692 1.862 -0.972 1.00 90.94 74 VAL A C 1
ATOM 568 O O . VAL A 1 74 ? 4.265 0.990 -0.322 1.00 90.94 74 VAL A O 1
ATOM 571 N N . SER A 1 75 ? 2.996 1.570 -2.066 1.00 90.56 75 SER A N 1
ATOM 572 C CA . SER A 1 75 ? 2.959 0.227 -2.653 1.00 90.56 75 SER A CA 1
ATOM 573 C C . SER A 1 75 ? 4.060 0.054 -3.687 1.00 90.56 75 SER A C 1
ATOM 575 O O . SER A 1 75 ? 4.088 0.760 -4.691 1.00 90.56 75 SER A O 1
ATOM 577 N N . VAL A 1 76 ? 4.942 -0.925 -3.477 1.00 88.00 76 VAL A N 1
ATOM 578 C CA . VAL A 1 76 ? 5.947 -1.308 -4.478 1.00 88.00 76 VAL A CA 1
ATOM 579 C C . VAL A 1 76 ? 5.374 -2.415 -5.354 1.00 88.00 76 VAL A C 1
ATOM 581 O O . VAL A 1 76 ? 5.048 -3.497 -4.860 1.00 88.00 76 VAL A O 1
ATOM 584 N N . VAL A 1 77 ? 5.234 -2.140 -6.648 1.00 88.56 77 VAL A N 1
ATOM 585 C CA . VAL A 1 77 ? 4.602 -3.039 -7.619 1.00 88.56 77 VAL A CA 1
ATOM 586 C C . VAL A 1 77 ? 5.640 -3.622 -8.570 1.00 88.56 77 VAL A C 1
ATOM 588 O O . VAL A 1 77 ? 6.537 -2.924 -9.051 1.00 88.56 77 VAL A O 1
ATOM 591 N N . ASP A 1 78 ? 5.512 -4.915 -8.851 1.00 86.81 78 ASP A N 1
ATOM 592 C CA . ASP A 1 78 ? 6.208 -5.546 -9.968 1.00 86.81 78 ASP A CA 1
ATOM 593 C C . ASP A 1 78 ? 5.458 -5.297 -11.287 1.00 86.81 78 ASP A C 1
ATOM 595 O O . ASP A 1 78 ? 4.367 -4.723 -11.313 1.00 86.81 78 ASP A O 1
ATOM 599 N N . SER A 1 79 ? 6.038 -5.745 -12.402 1.00 86.81 79 SER A N 1
ATOM 600 C CA . SER A 1 79 ? 5.429 -5.604 -13.730 1.00 86.81 79 SER A CA 1
ATOM 601 C C . SER A 1 79 ? 4.102 -6.354 -13.888 1.00 86.81 79 SER A C 1
ATOM 603 O O . SER A 1 79 ? 3.354 -6.065 -14.819 1.00 86.81 79 SER A O 1
ATOM 605 N N . GLY A 1 80 ? 3.811 -7.314 -13.005 1.00 88.69 80 GLY A N 1
ATOM 606 C CA . GLY A 1 80 ? 2.566 -8.076 -12.993 1.00 88.69 80 GLY A CA 1
ATOM 607 C C . GLY A 1 80 ? 1.509 -7.523 -12.037 1.00 88.69 80 GLY A C 1
ATOM 608 O O . GLY A 1 80 ? 0.398 -8.046 -12.016 1.00 88.69 80 GLY A O 1
ATOM 609 N N . GLY A 1 81 ? 1.832 -6.507 -11.229 1.00 87.69 81 GLY A N 1
ATOM 610 C CA . GLY A 1 81 ? 0.953 -6.012 -10.171 1.00 87.69 81 GLY A CA 1
ATOM 611 C C . GLY A 1 81 ? 0.578 -7.084 -9.142 1.00 87.69 81 GLY A C 1
ATOM 612 O O . GLY A 1 81 ? -0.509 -7.020 -8.568 1.00 87.69 81 GLY A O 1
ATOM 613 N N . VAL A 1 82 ? 1.440 -8.082 -8.903 1.00 88.6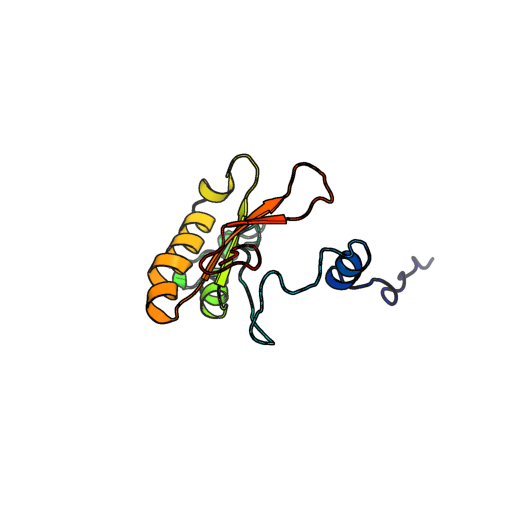2 82 VAL A N 1
ATOM 614 C CA . VAL A 1 82 ? 1.098 -9.280 -8.106 1.00 88.62 82 VAL A CA 1
ATOM 615 C C . VAL A 1 82 ? 0.719 -8.930 -6.665 1.00 88.62 82 VAL A C 1
ATOM 617 O O . VAL A 1 82 ? -0.076 -9.629 -6.037 1.00 88.62 82 VAL A O 1
ATOM 620 N N . CYS A 1 83 ? 1.225 -7.823 -6.116 1.00 86.31 83 CYS A N 1
ATOM 621 C CA . CYS A 1 83 ? 0.828 -7.379 -4.781 1.00 86.31 83 CYS A CA 1
ATOM 622 C C . CYS A 1 83 ? -0.691 -7.149 -4.668 1.00 86.31 83 CYS A C 1
ATOM 624 O O . CYS A 1 83 ? -1.268 -7.486 -3.637 1.00 86.31 83 CYS A O 1
ATOM 626 N N . PHE A 1 84 ? -1.372 -6.707 -5.730 1.00 88.44 84 PHE A N 1
ATOM 627 C CA . PHE A 1 84 ? -2.817 -6.460 -5.714 1.00 88.44 84 PHE A CA 1
ATOM 628 C C . PHE A 1 84 ? -3.665 -7.735 -5.686 1.00 88.44 84 PHE A C 1
ATOM 630 O O . PHE A 1 84 ? -4.863 -7.662 -5.429 1.00 88.44 84 PHE A O 1
ATOM 637 N N . THR A 1 85 ? -3.069 -8.912 -5.894 1.00 87.31 85 THR A N 1
ATOM 638 C CA . THR A 1 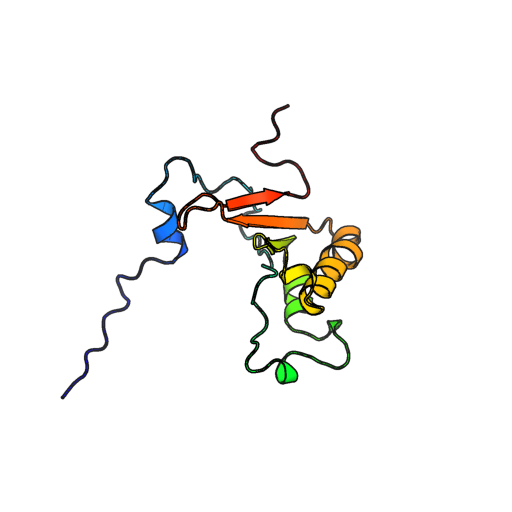85 ? -3.765 -10.193 -5.701 1.00 87.31 85 THR A CA 1
ATOM 639 C C . THR A 1 85 ? -3.643 -10.709 -4.265 1.00 87.31 85 THR A C 1
ATOM 641 O O . THR A 1 85 ? -4.185 -11.765 -3.938 1.00 87.31 85 THR A O 1
ATOM 644 N N . ARG A 1 86 ? -2.902 -10.012 -3.392 1.00 84.38 86 ARG A N 1
ATOM 645 C CA . ARG A 1 86 ? -2.673 -10.413 -2.000 1.00 84.38 86 ARG A CA 1
ATOM 646 C C . ARG A 1 86 ? -3.624 -9.652 -1.087 1.00 84.38 86 ARG A C 1
ATOM 648 O O . ARG A 1 86 ? -3.524 -8.437 -0.955 1.00 84.38 86 ARG A O 1
ATOM 655 N N . VAL A 1 87 ? -4.482 -10.391 -0.382 1.00 85.25 87 VAL A N 1
ATOM 656 C CA . VAL A 1 87 ? -5.527 -9.828 0.494 1.00 85.25 87 VAL A CA 1
ATOM 657 C C . VAL A 1 87 ? -4.999 -8.797 1.500 1.00 85.25 87 VAL A C 1
ATOM 659 O O . VAL A 1 87 ? -5.666 -7.802 1.758 1.00 85.25 87 VAL A O 1
ATOM 662 N N . TRP A 1 88 ? -3.783 -8.987 2.019 1.00 84.75 88 TRP A N 1
ATOM 663 C CA . TRP A 1 88 ? -3.169 -8.047 2.959 1.00 84.75 88 TRP A CA 1
ATOM 664 C C . TRP A 1 88 ? -2.795 -6.723 2.303 1.00 84.75 88 TRP A C 1
ATOM 666 O O . TRP A 1 88 ? -3.117 -5.682 2.854 1.00 84.75 88 TRP A O 1
ATOM 676 N N . CYS A 1 89 ? -2.228 -6.742 1.096 1.00 88.19 89 CYS A N 1
ATOM 677 C CA . CYS A 1 89 ? -1.968 -5.513 0.350 1.00 88.19 89 CYS A CA 1
ATOM 678 C C . CYS A 1 89 ? -3.284 -4.786 0.031 1.00 88.19 89 CYS A C 1
ATOM 680 O O . CYS A 1 89 ? -3.367 -3.574 0.182 1.00 88.19 89 CYS A O 1
ATOM 682 N N . CYS A 1 90 ? -4.350 -5.513 -0.327 1.00 88.31 90 CYS A N 1
ATOM 683 C CA . CYS A 1 90 ? -5.674 -4.908 -0.517 1.00 88.31 90 CYS A CA 1
ATOM 684 C C . CYS A 1 90 ? -6.207 -4.254 0.766 1.00 88.31 90 CYS A C 1
ATOM 686 O O . CYS A 1 90 ? -6.798 -3.178 0.706 1.00 88.31 90 CYS A O 1
ATOM 688 N N . PHE A 1 91 ? -5.999 -4.894 1.919 1.00 88.69 91 PHE A N 1
ATOM 689 C CA . PHE A 1 91 ? -6.378 -4.333 3.211 1.00 88.69 91 PHE A CA 1
ATOM 690 C C . PHE A 1 91 ? -5.577 -3.069 3.536 1.00 88.69 91 PHE A C 1
ATOM 692 O O . PHE A 1 91 ? -6.176 -2.071 3.913 1.00 88.69 91 PHE A O 1
ATOM 699 N N . GLU A 1 92 ? -4.259 -3.071 3.321 1.00 90.94 92 GLU A N 1
ATOM 700 C CA . GLU A 1 92 ? -3.408 -1.889 3.517 1.00 90.94 92 GLU A CA 1
ATOM 701 C C . GLU A 1 92 ? -3.878 -0.717 2.640 1.00 90.94 92 GLU A C 1
ATOM 703 O O . GLU A 1 92 ? -4.063 0.389 3.141 1.00 90.94 92 GLU A O 1
ATOM 708 N N . ILE A 1 93 ? -4.188 -0.971 1.364 1.00 92.06 93 ILE A N 1
ATOM 709 C CA . ILE A 1 93 ? -4.750 0.032 0.442 1.00 92.06 93 ILE A CA 1
ATOM 710 C C . ILE A 1 93 ? -6.082 0.575 0.963 1.00 92.06 93 ILE A C 1
ATOM 712 O O . ILE A 1 93 ? -6.290 1.789 0.993 1.00 92.06 93 ILE A O 1
ATOM 716 N N . TYR A 1 94 ? -6.988 -0.313 1.382 1.00 92.62 94 TYR A N 1
ATOM 717 C CA . TYR A 1 94 ? -8.279 0.080 1.937 1.00 92.62 94 TYR A CA 1
ATOM 718 C C . TYR A 1 94 ? -8.107 0.943 3.190 1.00 92.62 94 TYR A C 1
ATOM 720 O O . TYR A 1 94 ? -8.717 2.004 3.286 1.00 92.62 94 TYR A O 1
ATOM 728 N N . THR A 1 95 ? -7.262 0.531 4.134 1.00 92.25 95 THR A N 1
ATOM 729 C CA . THR A 1 95 ? -7.000 1.299 5.353 1.00 92.25 95 THR A CA 1
ATOM 730 C C . THR A 1 95 ? -6.423 2.672 5.019 1.00 92.25 95 THR A C 1
ATOM 732 O O . THR A 1 95 ? -6.899 3.679 5.540 1.00 92.25 95 THR A O 1
ATOM 735 N N . SER A 1 96 ? -5.455 2.751 4.112 1.00 92.50 96 SER A N 1
ATOM 736 C CA . SER A 1 96 ? -4.829 4.023 3.749 1.00 92.50 96 SER A CA 1
ATOM 737 C C . SER A 1 96 ? -5.812 4.975 3.068 1.00 92.50 96 SER A C 1
ATOM 739 O O . SER A 1 96 ? -5.926 6.130 3.478 1.00 92.50 96 SER A O 1
ATOM 741 N N . LEU A 1 97 ? -6.580 4.491 2.087 1.00 92.81 97 LEU A N 1
ATOM 742 C CA . LEU A 1 97 ? -7.474 5.328 1.282 1.00 92.81 97 LEU A CA 1
ATOM 743 C C . LEU A 1 97 ? -8.831 5.602 1.937 1.00 92.81 97 LEU A C 1
ATOM 745 O O . LEU A 1 97 ? -9.354 6.707 1.823 1.00 92.81 97 LEU A O 1
ATOM 749 N N . MET A 1 98 ? -9.442 4.603 2.571 1.00 93.81 98 MET A N 1
ATOM 750 C CA . MET A 1 98 ? -10.821 4.701 3.067 1.00 93.81 98 MET A CA 1
ATOM 751 C C . MET A 1 98 ? -10.884 5.064 4.549 1.00 93.81 98 MET A C 1
ATOM 753 O O . MET A 1 98 ? -11.844 5.702 4.973 1.00 93.81 98 MET A O 1
ATOM 757 N N . ASP A 1 99 ? -9.881 4.679 5.342 1.00 91.50 99 ASP A N 1
ATOM 758 C CA . ASP A 1 99 ? -9.874 4.942 6.782 1.00 91.50 99 ASP A CA 1
ATOM 759 C C . ASP A 1 99 ? -8.990 6.143 7.155 1.00 91.50 99 ASP A C 1
ATOM 761 O O . ASP A 1 99 ? -9.456 7.075 7.814 1.00 91.50 99 ASP A O 1
ATOM 765 N N . GLN A 1 100 ? -7.729 6.164 6.720 1.00 91.44 100 GLN A N 1
ATOM 766 C CA . GLN A 1 100 ? -6.770 7.191 7.138 1.00 91.44 100 GLN A CA 1
ATOM 767 C C . GLN A 1 100 ? -6.882 8.488 6.325 1.00 91.44 100 GLN A C 1
ATOM 769 O O . GLN A 1 100 ? -6.852 9.576 6.913 1.00 91.44 100 GLN A O 1
ATOM 774 N N . ALA A 1 101 ? -7.049 8.409 4.998 1.00 88.00 101 ALA A N 1
ATOM 775 C CA . ALA A 1 101 ? -7.073 9.597 4.140 1.00 88.00 101 ALA A CA 1
ATOM 776 C C . ALA A 1 101 ? -8.172 10.607 4.518 1.00 88.00 101 ALA A C 1
ATOM 778 O O . ALA A 1 101 ? -7.836 11.778 4.718 1.00 88.00 101 ALA A O 1
ATOM 779 N N . PRO A 1 102 ? -9.441 10.209 4.756 1.00 88.94 102 PRO A N 1
ATOM 780 C CA . PRO A 1 102 ? -10.490 11.156 5.142 1.00 88.94 102 PRO A CA 1
ATOM 781 C C . PRO A 1 102 ? -10.251 11.822 6.502 1.00 88.94 102 PRO A C 1
ATOM 783 O O . PRO A 1 102 ? -10.739 12.922 6.749 1.00 88.94 102 PRO A O 1
ATOM 786 N N . LYS A 1 103 ? -9.513 11.160 7.402 1.00 86.69 103 LYS A N 1
ATOM 787 C CA . LYS A 1 103 ? -9.271 11.647 8.766 1.00 86.69 103 LYS A CA 1
ATOM 788 C C . LYS A 1 103 ? -8.111 12.632 8.843 1.00 86.69 103 LYS A C 1
ATOM 790 O O . LYS A 1 103 ? -8.116 13.504 9.708 1.00 86.69 103 LYS A O 1
ATOM 795 N N . ARG A 1 104 ? -7.078 12.436 8.019 1.00 85.75 104 ARG A N 1
ATOM 796 C CA . ARG A 1 104 ? -5.768 13.084 8.214 1.00 85.75 104 ARG A CA 1
ATOM 797 C C . ARG A 1 104 ? -5.106 13.584 6.931 1.00 85.75 104 ARG A C 1
ATOM 799 O O . ARG A 1 104 ? -4.001 14.105 7.011 1.00 85.75 104 ARG A O 1
ATOM 806 N N . GLY A 1 105 ? -5.740 13.418 5.769 1.00 85.88 105 GLY A N 1
ATOM 807 C CA . GLY A 1 105 ? -5.096 13.685 4.479 1.00 85.88 105 GLY A CA 1
ATOM 808 C C . GLY A 1 105 ? -3.957 12.707 4.172 1.00 85.88 105 GLY A C 1
ATOM 809 O O . GLY A 1 105 ? -2.992 13.084 3.514 1.00 85.88 105 GLY A O 1
ATOM 810 N N . TYR A 1 106 ? -4.060 11.482 4.701 1.00 89.69 106 TYR A N 1
ATOM 811 C CA . TYR A 1 106 ? -3.091 10.399 4.529 1.00 89.69 106 TYR A CA 1
ATOM 812 C C . TYR A 1 106 ? -2.837 10.089 3.051 1.00 89.69 106 TYR A C 1
ATOM 814 O O . TYR A 1 106 ? -3.785 10.026 2.266 1.00 89.69 106 TYR A O 1
ATOM 822 N N . LYS A 1 107 ? -1.569 9.872 2.696 1.00 89.19 107 LYS A N 1
ATOM 823 C CA . LYS A 1 107 ? -1.127 9.704 1.306 1.00 89.19 107 LYS A CA 1
ATOM 824 C C . LYS A 1 107 ? -0.995 8.252 0.886 1.00 89.19 107 LYS A C 1
ATOM 826 O O . LYS A 1 107 ? -0.680 7.384 1.701 1.00 89.19 107 LYS A O 1
ATOM 831 N N . TYR A 1 108 ? -1.244 7.990 -0.390 1.00 91.44 108 TYR A N 1
ATOM 832 C CA . TYR A 1 108 ? -1.070 6.670 -0.973 1.00 91.44 108 TYR A CA 1
ATOM 833 C C . TYR A 1 108 ? -0.392 6.773 -2.335 1.00 91.44 108 TYR A C 1
ATOM 835 O O . TYR A 1 108 ? -0.998 7.236 -3.300 1.00 91.44 108 TYR A O 1
ATOM 843 N N . ASP A 1 109 ? 0.839 6.276 -2.400 1.00 90.88 109 ASP A N 1
ATOM 844 C CA . ASP A 1 109 ? 1.668 6.311 -3.597 1.00 90.88 109 ASP A CA 1
ATOM 845 C C . ASP A 1 109 ? 1.984 4.891 -4.079 1.00 90.88 109 ASP A C 1
ATOM 847 O O . ASP A 1 109 ? 1.972 3.916 -3.320 1.00 90.88 109 ASP A O 1
ATOM 851 N N . VAL A 1 110 ? 2.298 4.761 -5.364 1.00 90.62 110 VAL A N 1
ATOM 852 C CA . VAL A 1 110 ? 2.624 3.486 -6.006 1.00 90.62 110 VAL A CA 1
ATOM 853 C C . VAL A 1 110 ? 3.924 3.640 -6.773 1.00 90.62 110 VAL A C 1
ATOM 855 O O . VAL A 1 110 ? 4.005 4.487 -7.650 1.00 90.62 110 VAL A O 1
ATOM 858 N N . TYR A 1 111 ? 4.919 2.801 -6.499 1.00 89.38 111 TYR A N 1
ATOM 859 C CA . TYR A 1 111 ? 6.227 2.849 -7.154 1.00 89.38 111 TYR A CA 1
ATOM 860 C C . TYR A 1 111 ? 6.604 1.507 -7.775 1.00 89.38 111 TYR A C 1
ATOM 862 O O . TYR A 1 111 ? 6.253 0.441 -7.274 1.00 89.38 111 TYR A O 1
ATOM 870 N N . THR A 1 112 ? 7.375 1.552 -8.854 1.00 87.12 112 THR A N 1
ATOM 871 C CA . THR A 1 112 ? 7.973 0.383 -9.501 1.00 87.12 112 THR A CA 1
ATOM 872 C C . THR A 1 112 ? 9.423 0.659 -9.888 1.00 87.12 112 THR A C 1
ATOM 874 O O . THR A 1 112 ? 9.852 1.811 -9.968 1.00 87.12 112 THR A O 1
ATOM 877 N N . ALA A 1 113 ? 10.190 -0.401 -10.136 1.00 83.56 113 ALA A N 1
ATOM 878 C CA . ALA A 1 113 ? 11.549 -0.294 -10.649 1.00 83.56 113 ALA A CA 1
ATOM 879 C C . ALA A 1 113 ? 11.544 -0.338 -12.182 1.00 83.56 113 ALA A C 1
ATOM 881 O O . ALA A 1 113 ? 10.878 -1.173 -12.798 1.00 83.56 113 ALA A O 1
ATOM 882 N N . ARG A 1 114 ? 12.328 0.535 -12.819 1.00 74.25 114 ARG A N 1
ATOM 883 C CA . ARG A 1 114 ? 12.574 0.453 -14.265 1.00 74.25 114 ARG A CA 1
ATOM 884 C C . ARG A 1 114 ? 13.397 -0.809 -14.573 1.00 74.25 114 ARG A C 1
ATOM 886 O O . ARG A 1 114 ? 14.224 -1.196 -13.762 1.00 74.25 114 ARG A O 1
ATOM 893 N N . SER A 1 115 ? 13.217 -1.430 -15.747 1.00 68.56 115 SER A N 1
ATOM 894 C CA . SER A 1 115 ? 13.803 -2.738 -16.142 1.00 68.56 115 SER A CA 1
ATOM 895 C C . SER A 1 115 ? 15.307 -2.971 -15.897 1.00 68.56 115 SER A C 1
ATOM 897 O O . SER A 1 115 ? 15.754 -4.112 -15.982 1.00 68.56 115 SER A O 1
ATOM 899 N N . SER A 1 116 ? 16.109 -1.945 -15.623 1.00 64.75 116 SER A N 1
ATOM 900 C CA . SER A 1 116 ? 17.494 -2.105 -15.185 1.00 64.75 116 SER A CA 1
ATOM 901 C C . SER A 1 116 ? 17.560 -2.290 -13.668 1.00 64.75 116 SER A C 1
ATOM 903 O O . SER A 1 116 ? 17.018 -1.477 -12.929 1.00 64.75 116 SER A O 1
ATOM 905 N N . MET A 1 117 ? 18.319 -3.283 -13.202 1.00 57.03 117 MET A N 1
ATOM 906 C CA . MET A 1 117 ? 18.542 -3.625 -11.782 1.00 57.03 117 MET A CA 1
ATOM 907 C C . MET A 1 117 ? 19.030 -2.454 -10.893 1.00 57.03 117 MET A C 1
ATOM 909 O O . MET A 1 117 ? 19.006 -2.564 -9.673 1.00 57.03 117 MET A O 1
ATOM 913 N N . PHE A 1 118 ? 19.428 -1.330 -11.500 1.00 63.28 118 PHE A N 1
ATOM 914 C CA . PHE A 1 118 ? 19.870 -0.089 -10.850 1.00 63.28 118 PHE A CA 1
ATOM 915 C C . PHE A 1 118 ? 19.196 1.170 -11.435 1.00 63.28 118 PHE A C 1
ATOM 917 O O . PHE A 1 118 ? 19.758 2.258 -11.379 1.00 63.28 118 PHE A O 1
ATOM 924 N N . GLY A 1 119 ? 18.037 1.025 -12.086 1.00 65.88 119 GLY A N 1
ATOM 925 C CA . GLY A 1 119 ? 17.295 2.162 -12.636 1.00 65.88 119 GLY A CA 1
ATOM 926 C C . GLY A 1 119 ? 16.538 2.940 -11.553 1.00 65.88 119 GLY A C 1
ATOM 927 O O . GLY A 1 119 ? 16.218 2.359 -10.515 1.00 65.88 119 GLY A O 1
ATOM 928 N N . PRO A 1 120 ? 16.201 4.220 -11.797 1.00 73.88 120 PRO A N 1
ATOM 929 C CA . PRO A 1 120 ? 15.402 5.000 -10.859 1.00 73.88 120 PRO A CA 1
ATOM 930 C C . PRO A 1 120 ? 14.019 4.366 -10.668 1.00 73.88 120 PRO A C 1
ATOM 932 O O . PRO A 1 120 ? 13.450 3.786 -11.605 1.00 73.88 120 PRO A O 1
ATOM 935 N N . ALA A 1 121 ? 13.480 4.483 -9.454 1.00 81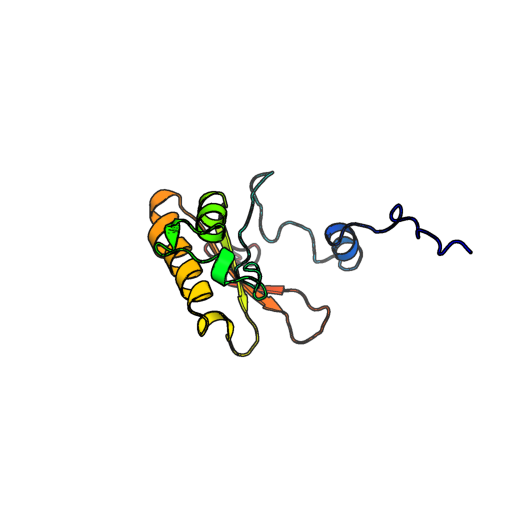.69 121 ALA A N 1
ATOM 936 C CA . ALA A 1 121 ? 12.091 4.139 -9.190 1.00 81.69 121 ALA A CA 1
ATOM 937 C C . ALA A 1 121 ? 11.177 5.147 -9.899 1.00 81.69 121 ALA A C 1
ATOM 939 O O . ALA A 1 121 ? 11.459 6.342 -9.931 1.00 81.69 121 ALA A O 1
ATOM 940 N N . ILE A 1 122 ? 10.085 4.659 -10.474 1.00 85.25 122 ILE A N 1
ATOM 941 C CA . ILE A 1 122 ? 9.064 5.487 -11.117 1.00 85.25 122 ILE A CA 1
ATOM 942 C C . ILE A 1 122 ? 7.767 5.234 -10.373 1.00 85.25 122 ILE A C 1
ATOM 944 O O . ILE A 1 122 ? 7.445 4.078 -10.091 1.00 85.25 122 ILE A O 1
ATOM 948 N N . GLY A 1 123 ? 7.034 6.294 -10.050 1.00 86.69 123 GLY A N 1
ATOM 949 C CA . GLY A 1 123 ? 5.819 6.164 -9.267 1.00 86.69 123 GLY A CA 1
ATOM 950 C C . GLY A 1 123 ? 4.692 7.088 -9.689 1.00 86.69 123 GLY A C 1
ATOM 951 O O . GLY A 1 123 ? 4.894 8.087 -10.374 1.00 86.69 123 GLY A O 1
ATOM 952 N N . LEU A 1 124 ? 3.498 6.696 -9.268 1.00 88.19 124 LEU A N 1
ATOM 953 C CA . LEU A 1 124 ? 2.293 7.504 -9.230 1.00 88.19 124 LEU A CA 1
ATOM 954 C C . LEU A 1 124 ? 2.139 7.989 -7.791 1.00 88.19 124 LEU A C 1
ATOM 956 O O . LEU A 1 124 ? 2.169 7.168 -6.873 1.00 88.19 124 LEU A O 1
ATOM 960 N N . VAL A 1 125 ? 1.978 9.294 -7.602 1.00 87.75 125 VAL A N 1
ATOM 961 C CA . VAL A 1 125 ? 1.878 9.897 -6.269 1.00 87.75 125 VAL A CA 1
ATOM 962 C C . VAL A 1 125 ? 0.527 10.571 -6.069 1.00 87.75 125 VAL A C 1
ATOM 964 O O . VAL A 1 125 ? -0.053 11.110 -7.014 1.00 87.75 125 VAL A O 1
ATOM 967 N N . ASP A 1 126 ? 0.026 10.555 -4.837 1.00 83.62 126 ASP A N 1
ATOM 968 C CA . ASP A 1 126 ? -1.164 11.300 -4.438 1.00 83.62 126 ASP A CA 1
ATOM 969 C C . ASP A 1 126 ? -0.807 12.749 -4.066 1.00 83.62 126 ASP A C 1
ATOM 971 O O . ASP A 1 126 ? -0.564 13.105 -2.905 1.00 83.62 126 ASP A O 1
ATOM 975 N N . GLY A 1 127 ? -0.808 13.622 -5.070 1.00 79.19 127 GLY A N 1
ATOM 976 C CA . GLY A 1 127 ? -0.527 15.045 -4.921 1.00 79.19 127 GLY A CA 1
ATOM 977 C C . GLY A 1 127 ? 0.314 15.575 -6.072 1.00 79.19 127 GLY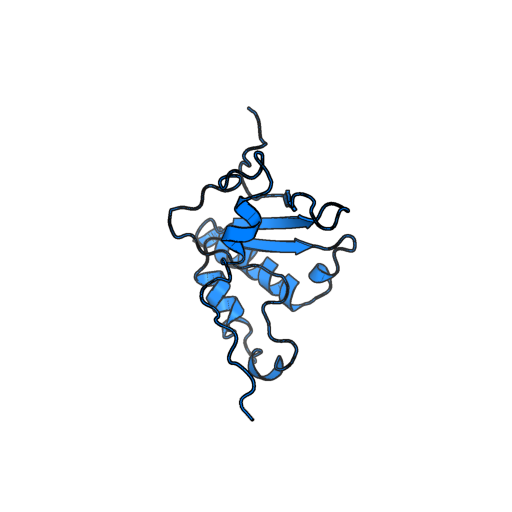 A C 1
ATOM 978 O O . GLY A 1 127 ? 0.318 15.006 -7.157 1.00 79.19 127 GLY A O 1
ATOM 979 N N . LEU A 1 128 ? 1.013 16.683 -5.828 1.00 71.44 128 LEU A N 1
ATOM 980 C CA . LEU A 1 128 ? 1.994 17.206 -6.774 1.00 71.44 128 LEU A CA 1
ATOM 981 C C . LEU A 1 128 ? 3.329 16.496 -6.562 1.00 71.44 128 LEU A C 1
ATOM 983 O O . LEU A 1 128 ? 3.878 16.513 -5.460 1.00 71.44 128 LEU A O 1
ATOM 987 N N . SER A 1 129 ? 3.850 15.917 -7.633 1.00 71.25 129 SER A N 1
ATOM 988 C CA . SER A 1 129 ? 5.230 15.467 -7.733 1.00 71.25 129 SER A CA 1
ATOM 989 C C . SER A 1 129 ? 6.141 16.608 -8.187 1.00 71.25 129 SER A C 1
ATOM 991 O O . SER A 1 129 ? 5.705 17.598 -8.776 1.00 71.25 129 SER A O 1
ATOM 993 N N . VAL A 1 130 ? 7.448 16.437 -7.989 1.00 65.56 130 VAL A N 1
ATOM 994 C CA . VAL A 1 130 ? 8.474 17.342 -8.538 1.00 65.56 130 VAL A CA 1
ATOM 995 C C . VAL A 1 130 ? 8.495 17.392 -10.071 1.00 65.56 130 VAL A C 1
ATOM 997 O O . VAL A 1 130 ? 9.107 18.290 -10.649 1.00 65.56 130 VAL A O 1
ATOM 1000 N N . TYR A 1 131 ? 7.832 16.440 -10.732 1.00 67.12 131 TYR A N 1
ATOM 1001 C CA . TYR A 1 131 ? 7.736 16.361 -12.186 1.00 67.12 131 TYR A CA 1
ATOM 1002 C C . TYR A 1 131 ? 6.481 17.043 -12.745 1.00 67.12 131 TYR A C 1
ATOM 1004 O O . TYR A 1 131 ? 6.409 17.260 -13.955 1.00 67.12 131 TYR A O 1
ATOM 1012 N N . ASP A 1 132 ? 5.529 17.433 -11.891 1.00 71.38 132 ASP A N 1
ATOM 1013 C CA . ASP A 1 132 ? 4.336 18.171 -12.301 1.00 71.38 132 ASP A CA 1
ATOM 1014 C C . ASP A 1 132 ? 4.697 19.647 -12.524 1.00 71.38 132 ASP A C 1
ATOM 1016 O O . ASP A 1 132 ? 4.614 20.496 -11.633 1.00 71.38 132 ASP A O 1
ATOM 1020 N N . GLN A 1 133 ? 5.167 19.954 -13.734 1.00 61.94 133 GLN A N 1
ATOM 1021 C CA . GLN A 1 133 ? 5.429 21.328 -14.160 1.00 61.94 133 GLN A CA 1
ATOM 1022 C C . GLN A 1 133 ? 4.104 22.078 -14.366 1.00 61.94 133 GLN A C 1
ATOM 1024 O O . GLN A 1 133 ? 3.167 21.547 -14.961 1.00 61.94 133 GLN A O 1
ATOM 1029 N N . ARG A 1 134 ? 4.040 23.312 -13.850 1.00 55.09 134 ARG A N 1
ATOM 1030 C CA . ARG A 1 134 ? 2.922 24.248 -14.054 1.00 55.09 134 ARG A CA 1
ATOM 1031 C C . ARG A 1 134 ? 2.812 24.724 -15.496 1.00 55.09 134 ARG A C 1
ATOM 1033 O O . ARG A 1 134 ? 3.874 24.976 -16.105 1.00 55.09 134 ARG A O 1
#

pLDDT: mean 70.56, std 19.77, range [30.95, 93.81]

Foldseek 3Di:
DDDDPPDPPPDDDPVVVLPPPDPPPDPPLPDPDVDADEAELPDPQPPVPNVVQDDPDNCPGPSVVSLQVGQEYEYEADPVSVSVVDVSSVVSVCCQPVPVCVPRVYWYKYWYADPDPSGDIDIDTDDDGPPPDD